Protein AF-A0A932JR20-F1 (afdb_monomer_lite)

pLDDT: mean 81.6, std 16.74, range [34.53, 97.19]

Sequence (176 aa):
MKSLLLLLALSSAARADEAVNASSITYRVESEVGAQLIFGRCTGTLNDPKGALAKLGIKAAALAEGVRCVAGDFDGNGTLDFALTCPYWDKGTSACRDIAVVFFSADGAQRTETFKHPRRPELFLYRPGSERRPRGEPASRFDALVDWGEGAMNMFYIHDPKKGRLRFNKYRSEGS

Foldseek 3Di:
DDDDDDPPPPDFPQWQVQAAAPEQWDWDWPDDDDPWFTKTWIAGDDDDPPCPCVVLVNDNVLNNVTFIWEWWQQQRQSHIKIKTWRSCLVVVDFVGFKIKIWDAHPNGDIDIDMDGHPTNAPKGKGTADPDQDQQRRDHASTIWIWGCDDPQKIWIFHADNVVRGTDIDIDGGPPD

Structure (mmCIF, N/CA/C/O backbone):
data_AF-A0A932JR20-F1
#
_entry.id   AF-A0A932JR20-F1
#
loop_
_atom_site.group_PDB
_atom_site.id
_atom_site.type_symbol
_atom_site.label_atom_id
_atom_site.label_alt_id
_atom_site.label_comp_id
_atom_site.label_asym_id
_atom_site.label_entity_id
_atom_site.label_seq_id
_atom_site.pdbx_PDB_ins_code
_atom_site.Cartn_x
_atom_site.Cartn_y
_atom_site.Cartn_z
_atom_site.occupancy
_atom_site.B_iso_or_equiv
_atom_site.auth_seq_id
_atom_site.auth_comp_id
_atom_site.auth_asym_id
_atom_site.auth_atom_id
_atom_site.pdbx_PDB_model_num
ATOM 1 N N . MET A 1 1 ? -8.020 -53.120 -10.082 1.00 38.88 1 MET A N 1
ATOM 2 C CA . MET A 1 1 ? -6.685 -52.482 -10.034 1.00 38.88 1 MET A CA 1
ATOM 3 C C . MET A 1 1 ? -6.857 -51.080 -9.472 1.00 38.88 1 MET A C 1
ATOM 5 O O . MET A 1 1 ? -7.833 -50.429 -9.813 1.00 38.88 1 MET A O 1
ATOM 9 N N . LYS A 1 2 ? -6.000 -50.708 -8.516 1.00 37.28 2 LYS A N 1
ATOM 10 C CA . LYS A 1 2 ? -6.019 -49.454 -7.744 1.00 37.28 2 LYS A CA 1
ATOM 11 C C . LYS A 1 2 ? -5.513 -48.265 -8.577 1.00 37.28 2 LYS A C 1
ATOM 13 O O . LYS A 1 2 ? -4.696 -48.473 -9.467 1.00 37.28 2 LYS A O 1
ATOM 18 N N . SER A 1 3 ? -5.887 -47.064 -8.122 1.00 36.28 3 SER A N 1
ATOM 19 C CA . SER A 1 3 ? -5.302 -45.743 -8.429 1.00 36.28 3 SER A CA 1
ATOM 20 C C . SER A 1 3 ? -5.723 -45.115 -9.768 1.00 36.28 3 SER A C 1
ATOM 22 O O . SER A 1 3 ? -5.878 -45.810 -10.755 1.00 36.28 3 SER A O 1
ATOM 24 N N . LEU A 1 4 ? -5.933 -43.802 -9.880 1.00 36.22 4 LEU A N 1
ATOM 25 C CA . LEU A 1 4 ? -5.402 -42.709 -9.069 1.00 36.22 4 LEU A CA 1
ATOM 26 C C . LEU A 1 4 ? -6.385 -41.526 -9.067 1.00 36.22 4 LEU A C 1
ATOM 28 O O . LEU A 1 4 ? -6.837 -41.070 -10.113 1.00 36.22 4 LEU A O 1
ATOM 32 N N . LEU A 1 5 ? -6.686 -41.037 -7.867 1.00 44.78 5 LEU A N 1
ATOM 33 C CA . LEU A 1 5 ? -7.341 -39.764 -7.610 1.00 44.78 5 LEU A CA 1
ATOM 34 C C . LEU A 1 5 ? -6.397 -38.646 -8.086 1.00 44.78 5 LEU A C 1
ATOM 36 O O . LEU A 1 5 ? -5.291 -38.536 -7.560 1.00 44.78 5 LEU A O 1
ATOM 40 N N . LEU A 1 6 ? -6.808 -37.821 -9.049 1.00 34.94 6 LEU A N 1
ATOM 41 C CA . LEU A 1 6 ? -6.113 -36.567 -9.349 1.00 34.94 6 LEU A CA 1
ATOM 42 C C . LEU A 1 6 ? -7.045 -35.404 -9.003 1.00 34.94 6 LEU A C 1
ATOM 44 O O . LEU A 1 6 ? -7.715 -34.837 -9.862 1.00 34.94 6 LEU A O 1
ATOM 48 N N . LEU A 1 7 ? -7.097 -35.064 -7.710 1.00 37.66 7 LEU A N 1
ATOM 49 C CA . LEU A 1 7 ? -7.487 -33.719 -7.295 1.00 37.66 7 LEU A CA 1
ATOM 50 C C . LEU A 1 7 ? -6.386 -32.767 -7.778 1.00 37.66 7 LEU A C 1
ATOM 52 O O . LEU A 1 7 ? -5.368 -32.586 -7.112 1.00 37.66 7 LEU A O 1
ATOM 56 N N . LEU A 1 8 ? -6.586 -32.149 -8.938 1.00 34.53 8 LEU A N 1
ATOM 57 C CA . LEU A 1 8 ? -5.892 -30.911 -9.273 1.00 34.53 8 LEU A CA 1
ATOM 58 C C . LEU A 1 8 ? -6.538 -29.793 -8.454 1.00 34.53 8 LEU A C 1
ATOM 60 O O . LEU A 1 8 ? -7.475 -29.130 -8.890 1.00 34.53 8 LEU A O 1
ATOM 64 N N . ALA A 1 9 ? -6.038 -29.603 -7.235 1.00 39.25 9 ALA A N 1
ATOM 65 C CA . ALA A 1 9 ? -6.241 -28.369 -6.497 1.00 39.25 9 ALA A CA 1
ATOM 66 C C . ALA A 1 9 ? -5.442 -27.251 -7.190 1.00 39.25 9 ALA A C 1
ATOM 68 O O . ALA A 1 9 ? -4.323 -26.932 -6.799 1.00 39.25 9 ALA A O 1
ATOM 69 N N . LEU A 1 10 ? -6.012 -26.656 -8.237 1.00 36.91 10 LEU A N 1
ATOM 70 C CA . LEU A 1 10 ? -5.617 -25.328 -8.706 1.00 36.91 10 LEU A CA 1
ATOM 71 C C . LEU A 1 10 ? -6.358 -24.308 -7.842 1.00 36.91 10 LEU A C 1
ATOM 73 O O . LEU A 1 10 ? -7.375 -23.748 -8.231 1.00 36.91 10 LEU A O 1
ATOM 77 N N . SER A 1 11 ? -5.878 -24.142 -6.615 1.00 46.69 11 SER A N 1
ATOM 78 C CA . SER A 1 11 ? -6.350 -23.118 -5.689 1.00 46.69 11 SER A CA 1
ATOM 79 C C . SER A 1 11 ? -5.208 -22.147 -5.410 1.00 46.69 11 SER A C 1
ATOM 81 O O . SER A 1 11 ? -4.064 -22.572 -5.253 1.00 46.69 11 SER A O 1
ATOM 83 N N . SER A 1 12 ? -5.557 -20.862 -5.296 1.00 42.06 12 SER A N 1
ATOM 84 C CA . SER A 1 12 ? -4.718 -19.734 -4.864 1.00 42.06 12 SER A CA 1
ATOM 85 C C . SER A 1 12 ? -3.948 -18.995 -5.967 1.00 42.06 12 SER A C 1
ATOM 87 O O . SER A 1 12 ? -2.720 -18.930 -5.986 1.00 42.06 12 SER A O 1
ATOM 89 N N . ALA A 1 13 ? -4.706 -18.324 -6.830 1.00 41.53 13 ALA A N 1
ATOM 90 C CA . ALA A 1 13 ? -4.389 -16.947 -7.198 1.00 41.53 13 ALA A CA 1
ATOM 91 C C . ALA A 1 13 ? -5.695 -16.155 -7.078 1.00 41.53 13 ALA A C 1
ATOM 93 O O . ALA A 1 13 ? -6.380 -15.942 -8.075 1.00 41.53 13 ALA A O 1
ATOM 94 N N . ALA A 1 14 ? -6.087 -15.825 -5.842 1.00 42.69 14 ALA A N 1
ATOM 95 C CA . ALA A 1 14 ? -7.160 -14.862 -5.623 1.00 42.69 14 ALA A CA 1
ATOM 96 C C . ALA A 1 14 ? -6.761 -13.586 -6.373 1.00 42.69 14 ALA A C 1
ATOM 98 O O . ALA A 1 14 ? -5.668 -13.052 -6.169 1.00 42.69 14 ALA A O 1
ATOM 99 N N . ARG A 1 15 ? -7.574 -13.174 -7.344 1.00 54.72 15 ARG A N 1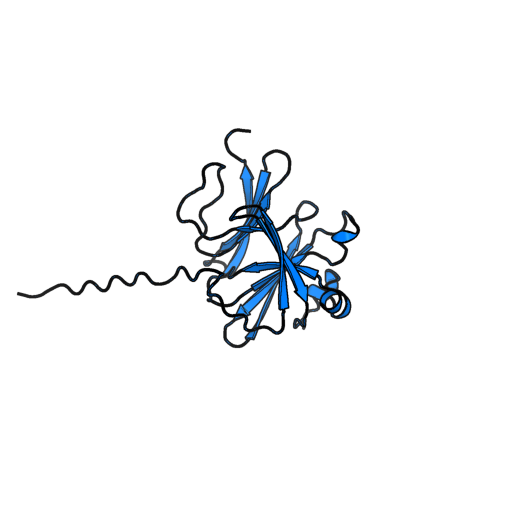
ATOM 100 C CA . ARG A 1 15 ? -7.343 -11.913 -8.054 1.00 54.72 15 ARG A CA 1
ATOM 101 C C . ARG A 1 15 ? -7.681 -10.779 -7.087 1.00 54.72 15 ARG A C 1
ATOM 103 O O . ARG A 1 15 ? -8.672 -10.891 -6.381 1.00 54.72 15 ARG A O 1
ATOM 110 N N . ALA A 1 16 ? -6.958 -9.655 -7.103 1.00 51.31 16 ALA A N 1
ATOM 111 C CA . ALA A 1 16 ? -7.362 -8.467 -6.326 1.00 51.31 16 ALA A CA 1
ATOM 112 C C . ALA A 1 16 ? -8.802 -7.996 -6.611 1.00 51.31 16 ALA A C 1
ATOM 114 O O . ALA A 1 16 ? -9.383 -7.286 -5.802 1.00 51.31 16 ALA A O 1
ATOM 115 N N . ASP A 1 17 ? -9.378 -8.391 -7.752 1.00 58.12 17 ASP A N 1
ATOM 116 C CA . ASP A 1 17 ? -10.771 -8.086 -8.109 1.00 58.12 17 ASP A CA 1
ATOM 117 C C . ASP A 1 17 ? -11.781 -8.957 -7.331 1.00 58.12 17 ASP A C 1
ATOM 119 O O . ASP A 1 17 ? -12.971 -8.661 -7.311 1.00 58.12 17 ASP A O 1
ATOM 123 N N . GLU A 1 18 ? -11.306 -10.026 -6.688 1.00 69.56 18 GLU A N 1
ATOM 124 C CA . GLU A 1 18 ? -12.068 -10.950 -5.838 1.00 69.56 18 GLU A CA 1
ATOM 125 C C . GLU A 1 18 ? -11.772 -10.743 -4.344 1.00 69.56 18 GLU A C 1
ATOM 127 O O . GLU A 1 18 ? -12.444 -11.337 -3.499 1.00 69.56 18 GLU A O 1
ATOM 132 N N . ALA A 1 19 ? -10.773 -9.921 -4.005 1.00 81.06 19 ALA A N 1
ATOM 133 C CA . ALA A 1 19 ? -10.410 -9.654 -2.622 1.00 81.06 19 ALA A CA 1
ATOM 134 C C . ALA A 1 19 ? -11.527 -8.883 -1.905 1.00 81.06 19 ALA A C 1
ATOM 136 O O . ALA A 1 19 ? -12.086 -7.910 -2.419 1.00 81.06 19 ALA A O 1
ATOM 137 N N . VAL A 1 20 ? -11.848 -9.310 -0.686 1.00 88.75 20 VAL A N 1
ATOM 138 C CA . VAL A 1 20 ? -12.914 -8.701 0.111 1.00 88.75 20 VAL A CA 1
ATOM 139 C C . VAL A 1 20 ? -12.376 -7.469 0.827 1.00 88.75 20 VAL A C 1
ATOM 141 O O . VAL A 1 20 ? -11.321 -7.499 1.454 1.00 88.75 20 VAL A O 1
ATOM 144 N N . ASN A 1 21 ? -13.121 -6.368 0.795 1.00 90.50 21 ASN A N 1
ATOM 145 C CA . ASN A 1 21 ? -12.819 -5.230 1.652 1.00 90.50 21 ASN A CA 1
ATOM 146 C C . ASN A 1 21 ? -13.390 -5.460 3.060 1.00 90.50 21 ASN A C 1
ATOM 148 O O . ASN A 1 21 ? -14.568 -5.206 3.296 1.00 90.50 21 ASN A O 1
ATOM 152 N N . ALA A 1 22 ? -12.559 -5.927 3.993 1.00 90.00 22 ALA A N 1
ATOM 153 C CA . ALA A 1 22 ? -12.941 -6.106 5.400 1.00 90.00 22 ALA A CA 1
ATOM 154 C C . ALA A 1 22 ? -12.807 -4.817 6.241 1.00 90.00 22 ALA A C 1
ATOM 156 O O . ALA A 1 22 ? -12.997 -4.837 7.457 1.00 90.00 22 ALA A O 1
ATOM 157 N N . SER A 1 23 ? -12.444 -3.693 5.616 1.00 91.94 23 SER A N 1
ATOM 158 C CA . SER A 1 23 ? -12.160 -2.429 6.295 1.00 91.94 23 SER A CA 1
ATOM 159 C C . SER A 1 23 ? -13.288 -1.404 6.122 1.00 91.94 23 SER A C 1
ATOM 161 O O . SER A 1 23 ? -14.205 -1.573 5.323 1.00 91.94 23 SER A O 1
ATOM 163 N N . SER A 1 24 ? -13.185 -0.278 6.837 1.00 91.81 24 SER A N 1
ATOM 164 C CA . SER A 1 24 ? -14.035 0.900 6.591 1.00 91.81 24 SER A CA 1
ATOM 165 C C . SER A 1 24 ? -13.548 1.781 5.431 1.00 91.81 24 SER A C 1
ATOM 167 O O . SER A 1 24 ? -14.144 2.825 5.154 1.00 91.81 24 SER A O 1
ATOM 169 N N . ILE A 1 25 ? -12.437 1.414 4.783 1.00 94.88 25 ILE A N 1
ATOM 170 C CA . ILE A 1 25 ? -11.827 2.229 3.739 1.00 94.88 25 ILE A CA 1
ATOM 171 C C . ILE A 1 25 ? -12.633 2.108 2.460 1.00 94.88 25 ILE A C 1
ATOM 173 O O . ILE A 1 25 ? -12.859 1.024 1.938 1.00 94.88 25 ILE A O 1
ATOM 177 N N . THR A 1 26 ? -13.029 3.250 1.920 1.00 94.88 26 THR A N 1
ATOM 178 C CA . THR A 1 26 ? -13.545 3.361 0.563 1.00 94.88 26 THR A CA 1
ATOM 179 C C . THR A 1 26 ? -12.393 3.718 -0.360 1.00 94.88 26 THR A C 1
ATOM 181 O O . THR A 1 26 ? -11.692 4.703 -0.128 1.00 94.88 26 THR A O 1
ATOM 184 N N . TYR A 1 27 ? -12.217 2.934 -1.419 1.00 91.56 27 TYR A N 1
ATOM 185 C CA . TYR A 1 27 ? -11.232 3.180 -2.463 1.00 91.56 27 TYR A CA 1
ATOM 186 C C . TYR A 1 27 ? -11.921 3.585 -3.763 1.00 91.56 27 TYR A C 1
ATOM 188 O O . TYR A 1 27 ? -12.835 2.907 -4.230 1.00 91.56 27 TYR A O 1
ATOM 196 N N . ARG A 1 28 ? -11.471 4.692 -4.355 1.00 91.00 28 ARG A N 1
ATOM 197 C CA . ARG A 1 28 ? -11.940 5.179 -5.653 1.00 91.00 28 ARG A CA 1
ATOM 198 C C . ARG A 1 28 ? -10.768 5.265 -6.612 1.00 91.00 28 ARG A C 1
ATOM 200 O O . ARG A 1 28 ? -9.865 6.067 -6.381 1.00 91.00 28 ARG A O 1
ATOM 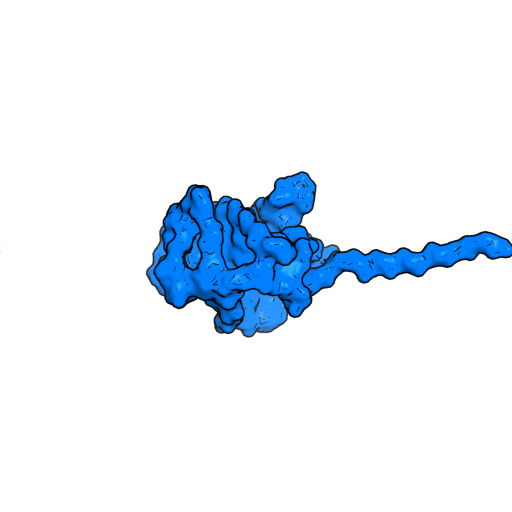207 N N . VAL A 1 29 ? -10.806 4.475 -7.679 1.00 86.50 29 VAL A N 1
ATOM 208 C CA . VAL A 1 29 ? -9.823 4.536 -8.768 1.00 86.50 29 VAL A CA 1
ATOM 209 C C . VAL A 1 29 ? -9.853 5.932 -9.399 1.00 86.50 29 VAL A C 1
ATOM 211 O O . VAL A 1 29 ? -10.924 6.452 -9.707 1.00 86.50 29 VAL A O 1
ATOM 214 N N . GLU A 1 30 ? -8.684 6.548 -9.562 1.00 82.94 30 GLU A N 1
ATOM 215 C CA . GLU A 1 30 ? -8.536 7.848 -10.242 1.00 82.94 30 GLU A CA 1
ATOM 216 C C . GLU A 1 30 ? -7.832 7.726 -11.589 1.00 82.94 30 GLU A C 1
ATOM 218 O O . GLU A 1 30 ? -7.997 8.581 -12.454 1.00 82.94 30 GLU A O 1
ATOM 223 N N . SER A 1 31 ? -7.030 6.681 -11.771 1.00 72.12 31 SER A N 1
ATOM 224 C CA . SER A 1 31 ? -6.335 6.433 -13.021 1.00 72.12 31 SER A CA 1
ATOM 225 C C . SER A 1 31 ? -6.253 4.942 -13.272 1.00 72.12 31 SER A C 1
ATOM 227 O O . SER A 1 31 ? -5.866 4.176 -12.387 1.00 72.12 31 SER A O 1
ATOM 229 N N . GLU A 1 32 ? -6.620 4.583 -14.494 1.00 67.56 32 GLU A N 1
ATOM 230 C CA . GLU A 1 32 ? -6.382 3.295 -15.116 1.00 67.56 32 GLU A CA 1
ATOM 231 C C . GLU A 1 32 ? -5.801 3.590 -16.504 1.00 67.56 32 GLU A C 1
ATOM 233 O O . GLU A 1 32 ? -6.510 4.026 -17.412 1.00 67.56 32 GLU A O 1
ATOM 238 N N . VAL A 1 33 ? -4.483 3.454 -16.661 1.00 57.72 33 VAL A N 1
ATOM 239 C CA . VAL A 1 33 ? -3.825 3.629 -17.967 1.00 57.72 33 VAL A CA 1
ATOM 240 C C . VAL A 1 33 ? -3.413 2.258 -18.484 1.00 57.72 33 VAL A C 1
ATOM 242 O O . VAL A 1 33 ? -2.432 1.663 -18.028 1.00 57.72 33 VAL A O 1
ATOM 245 N N . GLY A 1 34 ? -4.204 1.741 -19.427 1.00 60.31 34 GLY A N 1
ATOM 246 C CA . GLY A 1 34 ? -4.134 0.340 -19.844 1.00 60.31 34 GLY A CA 1
ATOM 247 C C . GLY A 1 34 ? -4.422 -0.619 -18.680 1.00 60.31 34 GLY A C 1
ATOM 248 O O . GLY A 1 34 ? -4.883 -0.216 -17.622 1.00 60.31 34 GLY A O 1
ATOM 249 N N . ALA A 1 35 ? -4.096 -1.902 -18.837 1.00 54.16 35 ALA A N 1
ATOM 250 C CA . ALA A 1 35 ? -4.423 -2.935 -17.845 1.00 54.16 35 ALA A CA 1
ATOM 251 C C . ALA A 1 35 ? -3.506 -2.974 -16.594 1.00 54.16 35 ALA A C 1
ATOM 253 O O . ALA A 1 35 ? -3.461 -3.998 -15.913 1.00 54.16 35 ALA A O 1
ATOM 254 N N . GLN A 1 36 ? -2.680 -1.948 -16.331 1.00 58.12 36 GLN A N 1
ATOM 255 C CA . GLN A 1 36 ? -1.573 -2.066 -15.358 1.00 58.12 36 GLN A CA 1
ATOM 256 C C . GLN A 1 36 ? -1.345 -0.871 -14.430 1.00 58.12 36 GLN A C 1
ATOM 258 O O . GLN A 1 36 ? -0.754 -1.061 -13.373 1.00 58.12 36 GLN A O 1
ATOM 263 N N . LEU A 1 37 ? -1.760 0.347 -14.777 1.00 64.56 37 LEU A N 1
ATOM 264 C CA . LEU A 1 37 ? -1.489 1.517 -13.937 1.00 64.56 37 LEU A CA 1
ATOM 265 C C . LEU A 1 37 ? -2.728 1.874 -13.128 1.00 64.56 37 LEU A C 1
ATOM 267 O O . LEU A 1 37 ? -3.534 2.665 -13.596 1.00 64.56 37 LEU A O 1
ATOM 271 N N . ILE A 1 38 ? -2.868 1.289 -11.935 1.00 80.06 38 ILE A N 1
ATOM 272 C CA . ILE A 1 38 ? -4.035 1.505 -11.067 1.00 80.06 38 ILE A CA 1
ATOM 273 C C . ILE A 1 38 ? -3.601 2.188 -9.766 1.00 80.06 38 ILE A C 1
ATOM 275 O O . ILE A 1 38 ? -2.799 1.643 -9.003 1.00 80.06 38 ILE A O 1
ATOM 279 N N . PHE A 1 39 ? -4.145 3.382 -9.517 1.00 87.69 39 PHE A N 1
ATOM 280 C CA . PHE A 1 39 ? -4.098 4.087 -8.230 1.00 87.69 39 PHE A CA 1
ATOM 281 C C . PHE A 1 39 ? -5.386 4.892 -8.025 1.00 87.69 39 PHE A C 1
ATOM 283 O O . PHE A 1 39 ? -6.193 5.068 -8.941 1.00 87.69 39 PHE A O 1
ATOM 290 N N . GLY A 1 40 ? -5.600 5.391 -6.812 1.00 90.62 40 GLY A N 1
ATOM 291 C CA . GLY A 1 40 ? -6.773 6.206 -6.520 1.00 90.62 40 GLY A CA 1
ATOM 292 C C . GLY A 1 40 ? -6.727 6.920 -5.178 1.00 90.62 40 GLY A C 1
ATOM 293 O O . GLY A 1 40 ? -5.647 7.205 -4.656 1.00 90.62 40 GLY A O 1
ATOM 294 N N . ARG A 1 41 ? -7.907 7.195 -4.615 1.00 92.81 41 ARG A N 1
ATOM 295 C CA . ARG A 1 41 ? -8.081 7.814 -3.291 1.00 92.81 41 ARG A CA 1
ATOM 296 C C . ARG A 1 41 ? -8.698 6.842 -2.314 1.00 92.81 41 ARG A C 1
ATOM 298 O O . ARG A 1 41 ? -9.693 6.195 -2.631 1.00 92.81 41 ARG A O 1
ATOM 305 N N . CYS A 1 42 ? -8.145 6.832 -1.113 1.00 94.69 42 CYS A N 1
ATOM 306 C CA . CYS A 1 42 ? -8.671 6.115 0.029 1.00 94.69 42 CYS A CA 1
ATOM 307 C C . CYS A 1 42 ? -9.261 7.110 1.025 1.00 94.69 42 CYS A C 1
ATOM 309 O O . CYS A 1 42 ? -8.556 8.012 1.484 1.00 94.69 42 CYS A O 1
ATOM 311 N N . THR A 1 43 ? -10.532 6.923 1.369 1.00 95.88 43 THR A N 1
ATOM 312 C CA . THR A 1 43 ? -11.221 7.633 2.454 1.00 95.88 43 THR A CA 1
ATOM 313 C C . THR A 1 43 ? -11.716 6.648 3.504 1.00 95.88 43 THR A C 1
ATOM 315 O O . THR A 1 43 ? -11.976 5.496 3.181 1.00 95.88 43 THR A O 1
ATOM 318 N N . GLY A 1 44 ? -11.877 7.077 4.755 1.00 94.50 44 GLY A N 1
ATOM 319 C CA . GLY A 1 44 ? -12.418 6.233 5.829 1.00 94.50 44 GLY A CA 1
ATOM 320 C C . GLY A 1 44 ? -11.585 6.290 7.104 1.00 94.50 44 GLY A C 1
ATOM 321 O O . GLY A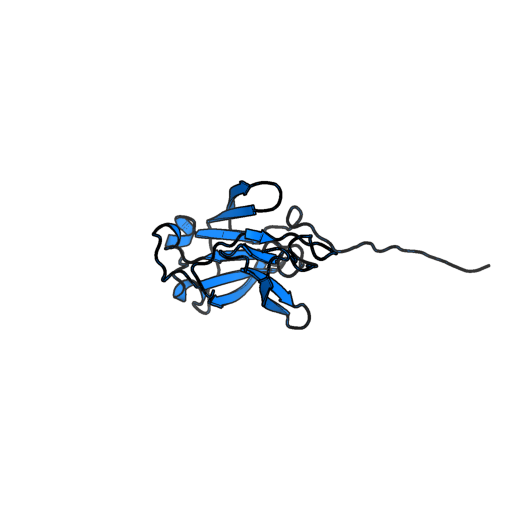 1 44 ? -10.925 7.293 7.375 1.00 94.50 44 GLY A O 1
ATOM 322 N N . THR A 1 45 ? -11.621 5.216 7.893 1.00 93.88 45 THR A N 1
ATOM 323 C CA . THR A 1 45 ? -10.926 5.145 9.185 1.00 93.88 45 THR A CA 1
ATOM 324 C C . THR A 1 45 ? -9.929 3.994 9.214 1.00 93.88 45 THR A C 1
ATOM 326 O O . THR A 1 45 ? -10.230 2.880 8.786 1.00 93.88 45 THR A O 1
ATOM 329 N N . LEU A 1 46 ? -8.744 4.270 9.761 1.00 94.31 46 LEU A N 1
ATOM 330 C CA . LEU A 1 46 ? -7.691 3.291 10.020 1.00 94.31 46 LEU A CA 1
ATOM 331 C C . LEU A 1 46 ? -7.353 3.288 11.506 1.00 94.31 46 LEU A C 1
ATOM 333 O O .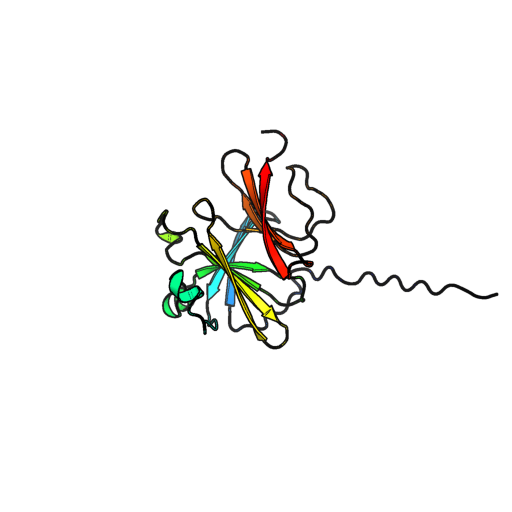 LEU A 1 46 ? -7.301 4.346 12.138 1.00 94.31 46 LEU A O 1
ATOM 337 N N . ASN A 1 47 ? -7.062 2.109 12.043 1.00 93.56 47 ASN A N 1
ATOM 338 C CA . ASN A 1 47 ? -6.561 1.979 13.404 1.00 93.56 47 ASN A CA 1
ATOM 339 C C . ASN A 1 47 ? -5.066 2.331 13.426 1.00 93.56 47 ASN A C 1
ATOM 341 O O . ASN A 1 47 ? -4.290 1.802 12.636 1.00 93.56 47 ASN A O 1
ATOM 345 N N . ASP A 1 48 ? -4.622 3.203 14.334 1.00 93.19 48 ASP A N 1
ATOM 346 C CA . ASP A 1 48 ? -3.196 3.555 14.456 1.00 93.19 48 ASP A CA 1
ATOM 347 C C . ASP A 1 48 ? -2.708 3.568 15.914 1.00 93.19 48 ASP A C 1
ATOM 349 O O . ASP A 1 48 ? -2.211 4.583 16.407 1.00 93.19 48 ASP A O 1
ATOM 353 N N . PRO A 1 49 ? -2.819 2.442 16.643 1.00 89.69 49 PRO A N 1
ATOM 354 C CA . PRO A 1 49 ? -2.490 2.397 18.069 1.00 89.69 49 PRO A CA 1
ATOM 355 C C . PRO A 1 49 ? -1.020 2.737 18.368 1.00 89.69 49 PRO A C 1
ATOM 357 O O . PRO A 1 49 ? -0.689 3.125 19.484 1.00 89.69 49 PRO A O 1
ATOM 360 N N . LYS A 1 50 ? -0.122 2.597 17.380 1.00 88.88 50 LYS A N 1
ATOM 361 C CA . LYS A 1 50 ? 1.316 2.897 17.508 1.00 88.88 50 LYS A CA 1
ATOM 362 C C . LYS A 1 50 ? 1.720 4.245 16.887 1.00 88.88 50 LYS A C 1
ATOM 364 O O . LYS A 1 50 ? 2.910 4.578 16.882 1.00 8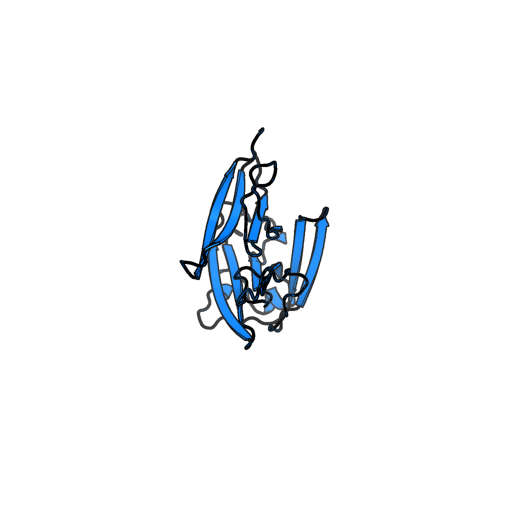8.88 50 LYS A O 1
ATOM 369 N N . GLY A 1 51 ? 0.764 5.014 16.358 1.00 91.31 51 GLY A N 1
ATOM 370 C CA . GLY A 1 51 ? 1.005 6.327 15.756 1.00 91.31 51 GLY A CA 1
ATOM 371 C C . GLY A 1 51 ? 1.884 6.294 14.498 1.00 91.31 51 GLY A C 1
ATOM 372 O O . GLY A 1 51 ? 2.560 7.281 14.203 1.00 91.31 51 GLY A O 1
ATOM 373 N N . ALA A 1 52 ? 1.981 5.154 13.809 1.00 92.25 52 ALA A N 1
ATOM 374 C CA . ALA A 1 52 ? 2.830 4.997 12.634 1.00 92.25 52 ALA A CA 1
ATOM 375 C C . ALA A 1 52 ? 2.287 5.798 11.444 1.00 92.25 52 ALA A C 1
ATOM 377 O O . ALA A 1 52 ? 3.059 6.494 10.789 1.00 92.25 52 ALA A O 1
ATOM 378 N N . LEU A 1 53 ? 0.972 5.762 11.208 1.00 93.62 53 LEU A N 1
ATOM 379 C CA . LEU A 1 53 ? 0.313 6.539 10.153 1.00 93.62 53 LEU A CA 1
ATOM 380 C C . LEU A 1 53 ? 0.370 8.037 10.469 1.00 93.62 53 LEU A C 1
ATOM 382 O O . LEU A 1 53 ? 0.735 8.849 9.614 1.00 93.62 53 LEU A O 1
ATOM 386 N N . ALA A 1 54 ? 0.114 8.402 11.728 1.00 91.69 54 ALA A N 1
ATOM 387 C CA . ALA A 1 54 ? 0.144 9.787 12.182 1.00 91.69 54 ALA A CA 1
ATOM 388 C C . ALA A 1 54 ? 1.522 10.448 11.999 1.00 91.69 54 ALA A C 1
ATOM 390 O O . ALA A 1 54 ? 1.584 11.628 11.639 1.00 91.69 54 ALA A O 1
ATOM 391 N N . LYS A 1 55 ? 2.620 9.699 12.193 1.00 90.56 55 LYS A N 1
ATOM 392 C CA . LYS A 1 55 ? 3.999 10.161 11.930 1.00 90.56 55 LYS A CA 1
ATOM 393 C C . LYS A 1 55 ? 4.248 10.487 10.457 1.00 90.56 55 LYS A C 1
ATOM 395 O O . LYS A 1 55 ? 5.068 11.351 10.174 1.00 90.56 55 LYS A O 1
ATOM 400 N N . LEU A 1 56 ? 3.521 9.844 9.542 1.00 89.50 56 LEU A N 1
ATOM 401 C CA . LEU A 1 56 ? 3.571 10.127 8.102 1.00 89.50 56 LEU A CA 1
ATOM 402 C C . LEU A 1 56 ? 2.565 11.207 7.670 1.00 89.50 56 LEU A C 1
ATOM 404 O O . LEU A 1 56 ? 2.398 11.474 6.481 1.00 89.50 56 LEU A O 1
ATOM 408 N N . GLY A 1 57 ? 1.851 11.813 8.624 1.00 89.81 57 GLY A N 1
ATOM 409 C CA . GLY A 1 57 ? 0.796 12.789 8.360 1.00 89.81 57 GLY A CA 1
ATOM 410 C C . GLY A 1 57 ? -0.540 12.176 7.928 1.00 89.81 57 GLY A C 1
ATOM 411 O O . GLY A 1 57 ? -1.497 12.921 7.737 1.00 89.81 57 GLY A O 1
ATOM 412 N N . ILE A 1 58 ? -0.646 10.848 7.829 1.00 91.88 58 ILE A N 1
ATOM 413 C CA . ILE A 1 58 ? -1.884 10.136 7.488 1.00 91.88 58 ILE A CA 1
ATOM 414 C C . ILE A 1 58 ? -2.762 10.087 8.747 1.00 91.88 58 ILE A C 1
ATOM 416 O O . ILE A 1 58 ? -2.692 9.165 9.555 1.00 91.88 58 ILE A O 1
ATOM 420 N N . LYS A 1 59 ? -3.537 11.152 8.953 1.00 92.81 59 LYS A N 1
ATOM 421 C CA . LYS A 1 59 ? -4.449 11.341 10.093 1.00 92.81 59 LYS A CA 1
ATOM 422 C C . LYS A 1 59 ? -5.904 11.296 9.624 1.00 92.81 59 LYS A C 1
ATOM 424 O O . LYS A 1 59 ? -6.167 11.396 8.429 1.00 92.81 59 LYS A O 1
ATOM 429 N N . ALA A 1 60 ? -6.846 11.240 10.566 1.00 91.88 60 ALA A N 1
ATOM 430 C CA . ALA A 1 60 ? -8.283 11.208 10.275 1.00 91.88 60 ALA A CA 1
ATOM 431 C C . ALA A 1 60 ? -8.739 12.316 9.305 1.00 91.88 60 ALA A C 1
ATOM 433 O O . ALA A 1 60 ? -9.456 12.025 8.358 1.00 91.88 60 ALA A O 1
ATOM 434 N N . ALA A 1 61 ? -8.267 13.558 9.475 1.00 92.00 61 ALA A N 1
ATOM 435 C CA . ALA A 1 61 ? -8.602 14.659 8.564 1.00 92.00 61 ALA A CA 1
ATOM 436 C C . ALA A 1 61 ? -8.118 14.408 7.124 1.00 92.00 61 ALA A C 1
ATOM 438 O O . ALA A 1 61 ? -8.873 14.586 6.176 1.00 92.00 61 ALA A O 1
ATOM 439 N N . ALA A 1 62 ? -6.888 13.913 6.961 1.00 91.19 62 ALA A N 1
ATOM 440 C CA . ALA A 1 62 ? -6.348 13.578 5.647 1.00 91.19 62 ALA A CA 1
ATOM 441 C C . ALA A 1 62 ? -7.113 12.418 4.990 1.00 91.19 62 ALA A C 1
ATOM 443 O O . ALA A 1 62 ? -7.379 12.453 3.795 1.00 91.19 62 ALA A O 1
ATOM 444 N N . LEU A 1 63 ? -7.500 11.401 5.768 1.00 93.56 63 LEU A N 1
ATOM 445 C CA . LEU A 1 63 ? -8.344 10.308 5.278 1.00 93.56 63 LEU A CA 1
ATOM 446 C C . LEU A 1 63 ? -9.762 10.783 4.937 1.00 93.56 63 LEU A C 1
ATOM 448 O O . LEU A 1 63 ? -10.346 10.276 3.989 1.00 93.56 63 LEU A O 1
ATOM 452 N N . ALA A 1 64 ? -10.313 11.766 5.649 1.00 93.00 64 ALA A N 1
ATOM 453 C CA . ALA A 1 64 ? -11.606 12.357 5.307 1.00 93.00 64 ALA A CA 1
ATOM 454 C C . ALA A 1 64 ? -11.555 13.119 3.968 1.00 93.00 64 ALA A C 1
ATOM 456 O O . ALA A 1 64 ? -12.479 13.013 3.167 1.00 93.00 64 ALA A O 1
ATOM 457 N N . GLU A 1 65 ? -10.454 13.826 3.694 1.00 91.44 65 GLU A N 1
ATOM 458 C CA . GLU A 1 65 ? -10.189 14.505 2.410 1.00 91.44 65 GLU A CA 1
ATOM 459 C C . GLU A 1 65 ? -9.772 13.535 1.284 1.00 91.44 65 GLU A C 1
ATOM 461 O O . GLU A 1 65 ? -9.753 13.886 0.102 1.00 91.44 65 GLU A O 1
ATOM 466 N N . GLY A 1 66 ? -9.449 12.296 1.647 1.00 92.19 66 GLY A N 1
ATOM 467 C CA . GLY A 1 66 ? -8.926 11.269 0.764 1.00 92.19 66 GLY A CA 1
ATOM 468 C C . GLY A 1 66 ? -7.410 11.335 0.653 1.00 92.19 66 GLY A C 1
ATOM 469 O O . GLY A 1 66 ? -6.832 12.381 0.377 1.00 92.19 66 GLY A O 1
ATOM 470 N N . VAL A 1 67 ? -6.759 10.189 0.806 1.00 92.56 67 VAL A N 1
ATOM 471 C CA . VAL A 1 67 ? -5.309 10.037 0.647 1.00 92.56 67 VAL A CA 1
ATOM 472 C C . VAL A 1 67 ? -5.033 9.237 -0.616 1.00 92.56 67 VAL A C 1
ATOM 474 O O . VAL A 1 67 ? -5.713 8.245 -0.875 1.00 92.56 67 VAL A O 1
ATOM 477 N N . ARG A 1 68 ? -4.029 9.639 -1.404 1.00 92.06 68 ARG A N 1
ATOM 478 C CA . ARG A 1 68 ? -3.587 8.841 -2.553 1.00 92.06 68 ARG A CA 1
ATOM 479 C C . ARG A 1 68 ? -3.158 7.452 -2.088 1.00 92.06 68 ARG A C 1
ATOM 481 O O . ARG A 1 68 ? -2.355 7.320 -1.158 1.00 92.06 68 ARG A O 1
ATOM 488 N N . CYS A 1 69 ? -3.672 6.433 -2.762 1.00 93.56 69 CYS A N 1
ATOM 489 C CA . CYS A 1 69 ? -3.429 5.056 -2.393 1.00 93.56 69 CYS A CA 1
ATOM 490 C C . CYS A 1 69 ? -3.474 4.082 -3.571 1.00 93.56 69 CYS A C 1
ATOM 492 O O . CYS A 1 69 ? -3.963 4.395 -4.660 1.00 93.56 69 CYS A O 1
ATOM 494 N N . VAL A 1 70 ? -2.983 2.877 -3.305 1.00 94.62 70 VAL A N 1
ATOM 495 C CA . VAL A 1 70 ? -3.133 1.686 -4.139 1.00 94.62 70 VAL A CA 1
ATOM 496 C C . VAL A 1 70 ? -3.774 0.604 -3.277 1.00 94.62 70 VAL A C 1
ATOM 498 O O . VAL A 1 70 ? -3.303 0.358 -2.166 1.00 94.62 70 VAL A O 1
ATOM 501 N N . ALA A 1 71 ? -4.836 -0.019 -3.782 1.00 94.19 71 ALA A N 1
ATOM 502 C CA . ALA A 1 71 ? -5.486 -1.159 -3.143 1.00 94.19 71 ALA A CA 1
ATOM 503 C C . ALA A 1 71 ? -5.066 -2.462 -3.839 1.00 94.19 71 ALA A C 1
ATOM 505 O O . ALA A 1 71 ? -4.950 -2.483 -5.066 1.00 94.19 71 ALA A O 1
ATOM 506 N N . GLY A 1 72 ? -4.842 -3.524 -3.072 1.00 93.31 72 GLY A N 1
ATOM 507 C CA . GLY A 1 72 ? -4.493 -4.853 -3.583 1.00 93.31 72 GLY A CA 1
ATOM 508 C C . GLY A 1 72 ? -4.383 -5.874 -2.454 1.00 93.31 72 GLY A C 1
ATOM 509 O O . GLY A 1 72 ? -4.289 -5.484 -1.298 1.00 93.31 72 GLY A O 1
ATOM 510 N N . ASP A 1 73 ? -4.398 -7.164 -2.776 1.00 94.62 73 ASP A N 1
ATOM 511 C CA . ASP A 1 73 ? -4.117 -8.240 -1.819 1.00 94.62 73 ASP A CA 1
ATOM 512 C C . ASP A 1 73 ? -2.607 -8.515 -1.829 1.00 94.62 73 ASP A C 1
ATOM 514 O O . ASP A 1 73 ? -2.085 -9.322 -2.612 1.00 94.62 73 ASP A O 1
ATOM 518 N N . PHE A 1 74 ? -1.869 -7.748 -1.025 1.00 95.50 74 PHE A N 1
ATOM 519 C CA . PHE A 1 74 ? -0.411 -7.732 -1.080 1.00 95.50 74 PHE A CA 1
ATOM 520 C C . PHE A 1 74 ? 0.208 -8.917 -0.345 1.00 95.50 74 PHE A C 1
ATOM 522 O O . PHE A 1 74 ? 1.343 -9.279 -0.657 1.00 95.50 74 PHE A O 1
ATOM 529 N N . ASP A 1 75 ? -0.487 -9.515 0.626 1.00 94.81 75 ASP A N 1
ATOM 530 C CA . ASP A 1 75 ? -0.017 -10.713 1.331 1.00 94.81 75 ASP A CA 1
ATOM 531 C C . ASP A 1 75 ? -0.749 -12.016 0.967 1.00 94.81 75 ASP A C 1
ATOM 533 O O . ASP A 1 75 ? -0.337 -13.092 1.413 1.00 94.81 75 ASP A O 1
ATOM 537 N N . GLY A 1 76 ? -1.720 -11.952 0.054 1.00 92.56 76 GLY A N 1
ATOM 538 C CA . GLY A 1 76 ? -2.358 -13.112 -0.562 1.00 92.56 76 GLY A CA 1
ATOM 539 C C . GLY A 1 76 ? -3.412 -13.774 0.319 1.00 92.56 76 GLY A C 1
ATOM 540 O O . GLY A 1 76 ? -3.639 -14.983 0.188 1.00 92.56 76 GLY A O 1
ATOM 541 N N . ASN A 1 77 ? -3.994 -13.029 1.258 1.00 93.06 77 ASN A N 1
ATOM 542 C CA . ASN A 1 77 ? -4.938 -13.555 2.237 1.00 93.06 77 ASN A CA 1
ATOM 543 C C . ASN A 1 77 ? -6.410 -13.465 1.781 1.00 93.06 77 ASN A C 1
ATOM 545 O O . ASN A 1 77 ? -7.294 -13.947 2.492 1.00 93.06 77 ASN A O 1
ATOM 549 N N . GLY A 1 78 ? -6.675 -12.889 0.603 1.00 92.44 78 GLY A N 1
ATOM 550 C CA . GLY A 1 78 ? -8.015 -12.695 0.046 1.00 92.44 78 GLY A CA 1
ATOM 551 C C . GLY A 1 78 ? -8.748 -11.448 0.552 1.00 92.44 78 GLY A C 1
ATOM 552 O O . GLY A 1 78 ? -9.930 -11.279 0.250 1.00 92.44 78 GLY A O 1
ATOM 553 N N . THR A 1 79 ? -8.078 -10.575 1.301 1.00 95.00 79 THR A N 1
ATOM 554 C 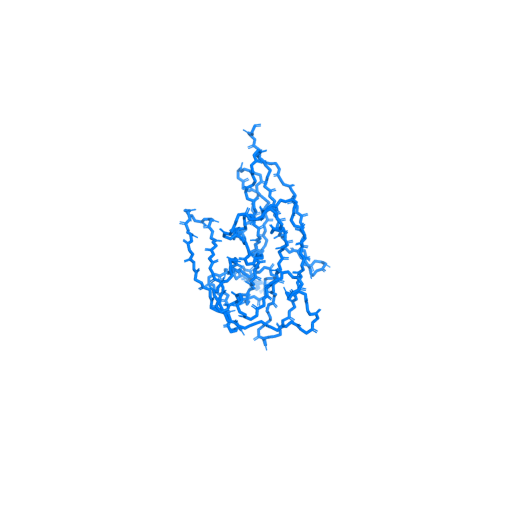CA . THR A 1 79 ? -8.607 -9.302 1.810 1.00 95.00 79 THR A CA 1
ATOM 555 C C . THR A 1 79 ? -7.850 -8.147 1.167 1.00 95.00 79 THR A C 1
ATOM 557 O O . THR A 1 79 ? -6.655 -8.246 0.905 1.00 95.00 79 THR A O 1
ATOM 560 N N . LEU A 1 80 ? -8.539 -7.040 0.887 1.00 94.88 80 LEU A N 1
ATOM 561 C CA . LEU A 1 80 ? -7.882 -5.850 0.355 1.00 94.88 80 LEU A CA 1
ATOM 562 C C . LEU A 1 80 ? -7.013 -5.166 1.413 1.00 94.88 80 LEU A C 1
ATOM 564 O O . LEU A 1 80 ? -7.496 -4.754 2.470 1.00 94.88 80 LEU A O 1
ATOM 568 N N . ASP A 1 81 ? -5.756 -4.951 1.046 1.00 96.88 81 ASP A N 1
ATOM 569 C CA . ASP A 1 81 ? -4.797 -4.102 1.732 1.00 96.88 81 ASP A CA 1
ATOM 570 C C . ASP A 1 81 ? -4.700 -2.736 1.037 1.00 96.88 81 ASP A C 1
ATOM 572 O O . ASP A 1 81 ? -5.067 -2.565 -0.131 1.00 96.88 81 ASP A O 1
ATOM 576 N N . PHE A 1 82 ? -4.150 -1.744 1.741 1.00 96.56 82 PHE A N 1
ATOM 577 C CA . PHE A 1 82 ? -4.033 -0.380 1.222 1.00 96.56 82 PHE A CA 1
ATOM 578 C C . PHE A 1 82 ? -2.636 0.192 1.433 1.00 96.56 82 PHE A C 1
ATOM 580 O O . PHE A 1 82 ? -2.178 0.386 2.561 1.00 96.56 82 PHE A O 1
ATOM 587 N N . ALA A 1 83 ? -1.970 0.528 0.331 1.00 96.50 83 ALA A N 1
ATOM 588 C CA . ALA A 1 83 ? -0.731 1.287 0.328 1.00 96.50 83 ALA A CA 1
ATOM 589 C C . ALA A 1 83 ? -1.034 2.777 0.181 1.00 96.50 83 ALA A C 1
ATOM 591 O O . ALA A 1 83 ? -1.568 3.215 -0.832 1.00 96.50 83 ALA A O 1
ATOM 592 N N . LEU A 1 84 ? -0.685 3.558 1.193 1.00 95.06 84 LEU A N 1
ATOM 593 C CA . LEU A 1 84 ? -0.979 4.975 1.341 1.00 95.06 84 LEU A CA 1
ATOM 594 C C . LEU A 1 84 ? 0.317 5.772 1.211 1.00 95.06 84 LEU A C 1
ATOM 596 O O . LEU A 1 84 ? 1.318 5.472 1.868 1.00 95.06 84 LEU A O 1
ATOM 600 N N . THR A 1 85 ? 0.285 6.826 0.403 1.00 91.31 85 THR A N 1
ATOM 601 C CA . THR A 1 85 ? 1.346 7.844 0.387 1.00 91.31 85 THR A CA 1
ATOM 602 C C . THR A 1 85 ? 0.974 9.005 1.305 1.00 91.31 85 THR A C 1
ATOM 604 O O . THR A 1 85 ? -0.194 9.184 1.639 1.00 91.31 85 THR A O 1
ATOM 607 N N . CYS A 1 86 ? 1.943 9.820 1.720 1.00 82.44 86 CYS A N 1
ATOM 608 C CA . CYS A 1 86 ? 1.641 10.974 2.567 1.00 82.44 86 CYS A CA 1
ATOM 609 C C . CYS A 1 86 ? 0.631 11.948 1.891 1.00 82.44 86 CYS A C 1
ATOM 611 O O . CYS A 1 86 ? 0.642 12.113 0.668 1.00 82.44 86 CYS A O 1
ATOM 613 N N . PRO A 1 87 ? -0.215 12.659 2.658 1.00 80.12 87 PRO A N 1
ATOM 614 C CA . PRO A 1 87 ? -1.285 13.499 2.100 1.00 80.12 87 PRO A CA 1
ATOM 615 C C . PRO A 1 87 ? -0.802 14.773 1.392 1.00 80.12 87 PRO A C 1
ATOM 617 O O . PRO A 1 87 ? -1.560 15.413 0.672 1.00 80.12 87 PRO A O 1
ATOM 620 N N . TYR A 1 88 ? 0.469 15.150 1.551 1.00 71.44 88 TYR A N 1
ATOM 621 C CA . TYR A 1 88 ? 1.068 16.283 0.833 1.00 71.44 88 TYR A CA 1
ATOM 622 C C . TYR A 1 88 ? 1.546 15.924 -0.576 1.00 71.44 88 TYR A C 1
ATOM 624 O O . TYR A 1 88 ? 2.219 16.740 -1.215 1.00 71.44 88 TYR A O 1
ATOM 632 N N . TRP A 1 89 ? 1.208 14.723 -1.053 1.00 76.31 89 TRP A N 1
ATOM 633 C CA . TRP A 1 89 ? 1.509 14.270 -2.401 1.00 76.31 89 TRP A CA 1
ATOM 634 C C . TRP A 1 89 ? 1.089 15.297 -3.456 1.00 76.31 89 TRP A C 1
ATOM 636 O O . TRP A 1 89 ? 1.933 15.739 -4.230 1.00 76.31 89 TRP A O 1
ATOM 646 N N . ASP A 1 90 ? -0.169 15.739 -3.448 1.00 73.25 90 ASP A N 1
ATOM 647 C CA . ASP A 1 90 ? -0.716 16.647 -4.473 1.00 73.25 90 ASP A CA 1
ATOM 648 C C . ASP A 1 90 ? -0.096 18.049 -4.424 1.00 73.25 90 ASP A C 1
ATOM 650 O O . ASP A 1 90 ? -0.150 18.802 -5.391 1.00 73.25 90 ASP A O 1
ATOM 654 N N . LYS A 1 91 ? 0.559 18.392 -3.309 1.00 74.25 91 LYS A N 1
ATOM 655 C CA . LYS A 1 91 ? 1.240 19.679 -3.119 1.00 74.25 91 LYS A CA 1
ATOM 656 C C . LYS A 1 91 ? 2.662 19.688 -3.693 1.00 74.25 91 LYS A C 1
ATOM 658 O O . LYS A 1 91 ? 3.389 20.655 -3.493 1.00 74.25 91 LYS A O 1
ATOM 663 N N . GLY A 1 92 ? 3.088 18.604 -4.349 1.00 67.00 92 GLY A N 1
ATOM 664 C CA . GLY A 1 92 ? 4.389 18.508 -5.021 1.00 67.00 92 GLY A CA 1
ATOM 665 C C . GLY A 1 92 ? 5.597 18.509 -4.080 1.00 67.00 92 GLY A C 1
ATOM 666 O O . GLY A 1 92 ? 6.725 18.714 -4.523 1.00 67.00 92 GLY A O 1
ATOM 667 N N . THR A 1 93 ? 5.396 18.286 -2.778 1.00 65.50 93 THR A N 1
ATOM 668 C CA . THR A 1 93 ? 6.490 18.373 -1.804 1.00 65.50 93 THR A CA 1
ATOM 669 C C . THR A 1 93 ? 7.404 17.146 -1.897 1.00 65.50 93 THR A C 1
ATOM 671 O O . THR A 1 93 ? 6.966 16.004 -1.747 1.00 65.50 93 THR A O 1
ATOM 674 N N . SER A 1 94 ? 8.707 17.363 -2.098 1.00 62.66 94 SER A N 1
ATOM 675 C CA . SER A 1 94 ? 9.728 16.298 -2.132 1.00 62.66 94 SER A CA 1
ATOM 676 C C . SER A 1 94 ? 9.919 15.585 -0.785 1.00 62.66 94 SER A C 1
ATOM 678 O O . SER A 1 94 ? 10.551 14.529 -0.724 1.00 62.66 94 SER A O 1
ATOM 680 N N . ALA A 1 95 ? 9.347 16.139 0.289 1.00 67.69 95 ALA A N 1
ATOM 681 C CA . ALA A 1 95 ? 9.288 15.530 1.613 1.00 67.69 95 ALA A CA 1
ATOM 682 C C . ALA A 1 95 ? 8.382 14.287 1.657 1.00 67.69 95 ALA A C 1
ATOM 684 O O . ALA A 1 95 ? 8.566 13.435 2.525 1.00 67.69 95 ALA A O 1
ATOM 685 N N . CYS A 1 96 ? 7.442 14.146 0.715 1.00 77.00 96 CYS A N 1
ATOM 686 C CA . CYS A 1 96 ? 6.568 12.985 0.641 1.00 77.00 96 CYS A CA 1
ATOM 687 C C . CYS A 1 96 ? 7.329 11.773 0.106 1.00 77.00 96 CYS A C 1
ATOM 689 O O . CYS A 1 96 ? 7.388 11.550 -1.099 1.00 77.00 96 CYS A O 1
ATOM 691 N N . ARG A 1 97 ? 7.973 11.022 0.998 1.00 86.75 97 ARG A N 1
ATOM 692 C CA . ARG A 1 97 ? 8.759 9.831 0.643 1.00 86.75 97 ARG A CA 1
ATOM 693 C C . ARG A 1 97 ? 8.331 8.590 1.396 1.00 86.75 97 ARG A C 1
ATOM 695 O O . ARG A 1 97 ? 8.825 7.512 1.099 1.00 86.75 97 ARG A O 1
ATOM 702 N N . ASP A 1 98 ? 7.441 8.732 2.360 1.00 88.75 98 ASP A N 1
ATOM 703 C CA . ASP A 1 98 ? 7.030 7.617 3.188 1.00 88.75 98 ASP A CA 1
ATOM 704 C C . ASP A 1 98 ? 5.784 6.949 2.608 1.00 88.75 98 ASP A C 1
ATOM 706 O O . ASP A 1 98 ? 4.858 7.608 2.125 1.00 88.75 98 ASP A O 1
ATOM 710 N N . ILE A 1 99 ? 5.795 5.624 2.659 1.00 92.75 99 ILE A N 1
ATOM 711 C CA . ILE A 1 99 ? 4.702 4.747 2.256 1.00 92.75 99 ILE A CA 1
ATOM 712 C C . ILE A 1 99 ? 4.263 4.010 3.511 1.00 92.75 99 ILE A C 1
ATOM 714 O O . ILE A 1 99 ? 5.108 3.458 4.218 1.00 92.75 99 ILE A O 1
ATOM 718 N N . ALA A 1 100 ? 2.965 3.968 3.775 1.00 95.38 100 ALA A N 1
ATOM 719 C CA . ALA A 1 100 ? 2.387 3.029 4.725 1.00 95.38 100 ALA A CA 1
ATOM 720 C C . ALA A 1 100 ? 1.604 1.972 3.961 1.00 95.38 100 ALA A C 1
ATOM 722 O O . ALA A 1 100 ? 0.749 2.322 3.161 1.00 95.38 100 ALA A O 1
ATOM 723 N N . VAL A 1 101 ? 1.858 0.697 4.225 1.00 96.94 101 VAL A N 1
ATOM 724 C CA . VAL A 1 101 ? 1.000 -0.391 3.759 1.00 96.94 101 VAL A CA 1
ATOM 725 C C . VAL A 1 101 ? 0.249 -0.932 4.954 1.00 96.94 101 VAL A C 1
ATOM 727 O O . VAL A 1 101 ? 0.852 -1.357 5.943 1.00 96.94 101 VAL A O 1
ATOM 730 N N . VAL A 1 102 ? -1.069 -0.851 4.871 1.00 97.19 102 VAL A N 1
ATOM 731 C CA . VAL A 1 102 ? -1.986 -1.329 5.890 1.00 97.19 102 VAL A CA 1
ATOM 732 C C . VAL A 1 102 ? -2.600 -2.617 5.387 1.00 97.19 102 VAL A C 1
ATOM 734 O O . VAL A 1 102 ? -3.344 -2.596 4.411 1.00 97.19 102 VAL A O 1
ATOM 737 N N . PHE A 1 103 ? -2.262 -3.710 6.058 1.00 96.56 103 PHE A N 1
ATOM 738 C CA . PHE A 1 103 ? -2.787 -5.024 5.746 1.00 96.56 103 PHE A CA 1
ATOM 739 C C . PHE A 1 103 ? -3.987 -5.342 6.617 1.00 96.56 103 PHE A C 1
ATOM 741 O O . PHE A 1 103 ? -3.973 -5.027 7.817 1.00 96.56 103 PHE A O 1
ATOM 748 N N . PHE A 1 104 ? -4.967 -6.004 6.018 1.00 96.25 104 PHE A N 1
ATOM 749 C CA . PHE A 1 104 ? -6.188 -6.440 6.678 1.00 96.25 104 PHE A CA 1
ATOM 750 C C . PHE A 1 104 ? -6.316 -7.955 6.613 1.00 96.25 104 PHE A C 1
ATOM 752 O O . PHE A 1 104 ? -6.053 -8.564 5.584 1.00 96.25 104 PHE A O 1
ATOM 759 N N . SER A 1 105 ? -6.745 -8.569 7.709 1.00 94.19 105 SER A N 1
ATOM 760 C CA . SER A 1 105 ? -7.204 -9.958 7.720 1.00 94.19 105 SER A CA 1
ATOM 761 C C . SER A 1 105 ? -8.724 -10.034 7.580 1.00 94.19 105 SER A C 1
ATOM 763 O O . SER A 1 105 ? -9.440 -9.053 7.787 1.00 94.19 105 SER A O 1
ATOM 765 N N . ALA A 1 106 ? -9.230 -11.231 7.281 1.00 90.31 106 ALA A N 1
ATOM 766 C CA . ALA A 1 106 ? -10.660 -11.480 7.097 1.00 90.31 106 ALA A CA 1
ATOM 767 C C . ALA A 1 106 ? -11.524 -11.153 8.334 1.00 90.31 106 ALA A C 1
ATOM 769 O O . ALA A 1 106 ? -12.708 -10.860 8.197 1.00 90.31 106 ALA A O 1
ATOM 770 N N . ASP A 1 107 ? -10.947 -11.186 9.539 1.00 90.25 107 ASP A N 1
ATOM 771 C CA . ASP A 1 107 ? -11.600 -10.791 10.796 1.00 90.25 107 ASP A CA 1
ATOM 772 C C . ASP A 1 107 ? -11.495 -9.279 11.095 1.00 90.25 107 ASP A C 1
ATOM 774 O O . ASP A 1 107 ? -11.935 -8.818 12.148 1.00 90.25 107 ASP A O 1
ATOM 778 N N . GLY A 1 108 ? -10.918 -8.500 10.174 1.00 87.69 108 GLY A N 1
ATOM 779 C CA . GLY A 1 108 ? -10.743 -7.054 10.285 1.00 87.69 108 GLY A CA 1
ATOM 780 C C . GLY A 1 108 ? -9.525 -6.619 11.103 1.00 87.69 108 GLY A C 1
ATOM 781 O O . GLY A 1 108 ? -9.347 -5.416 11.322 1.00 87.69 108 GLY A O 1
ATOM 782 N N . ALA A 1 109 ? -8.673 -7.546 11.564 1.00 93.00 109 ALA A N 1
ATOM 783 C CA . ALA A 1 109 ? -7.437 -7.156 12.235 1.00 93.00 109 ALA A CA 1
ATOM 784 C C . ALA A 1 109 ? -6.499 -6.419 11.265 1.00 93.00 109 ALA A C 1
ATOM 786 O O . ALA A 1 109 ? -6.431 -6.712 10.072 1.00 93.00 109 ALA A O 1
ATOM 787 N N . GLN A 1 110 ? -5.770 -5.436 11.799 1.00 94.88 110 GLN A N 1
ATOM 788 C CA . GLN A 1 110 ? -4.931 -4.538 11.011 1.00 94.88 110 GLN A CA 1
ATOM 789 C C . GLN A 1 110 ? -3.465 -4.645 11.434 1.00 94.88 110 GLN A C 1
ATOM 791 O O . GLN A 1 110 ? -3.141 -4.561 12.624 1.00 94.88 110 GLN A O 1
ATOM 796 N N . ARG A 1 111 ? -2.556 -4.717 10.459 1.00 94.56 111 ARG A N 1
ATOM 797 C CA . ARG A 1 111 ? -1.118 -4.484 10.673 1.00 94.56 111 ARG A CA 1
ATOM 798 C C . ARG A 1 111 ? -0.602 -3.434 9.699 1.00 94.56 111 ARG A C 1
ATOM 800 O O . ARG A 1 111 ? -1.028 -3.379 8.555 1.00 94.56 111 ARG A O 1
ATOM 807 N N . THR A 1 112 ? 0.346 -2.619 10.146 1.00 95.62 112 THR A N 1
ATOM 808 C CA . THR A 1 112 ? 0.913 -1.540 9.330 1.00 95.62 112 THR A CA 1
ATOM 809 C C . THR A 1 112 ? 2.412 -1.739 9.172 1.00 95.62 112 THR A C 1
ATOM 811 O O . THR A 1 112 ? 3.128 -1.888 10.164 1.00 95.62 112 THR A O 1
ATOM 814 N N . GLU A 1 113 ? 2.891 -1.686 7.934 1.00 95.19 113 GLU A N 1
ATOM 815 C CA . GLU A 1 113 ? 4.308 -1.553 7.605 1.00 95.19 113 GLU A CA 1
ATOM 816 C C . GLU A 1 113 ? 4.569 -0.173 7.010 1.00 95.19 113 GLU A C 1
ATOM 818 O O . GLU A 1 113 ? 3.759 0.342 6.242 1.00 95.19 113 GLU A O 1
ATOM 823 N N . THR A 1 114 ? 5.700 0.439 7.355 1.00 93.75 114 THR A N 1
ATOM 824 C CA . THR A 1 114 ? 6.109 1.722 6.780 1.00 93.75 114 THR A CA 1
ATOM 825 C C . THR A 1 114 ? 7.459 1.603 6.093 1.00 93.75 114 THR A C 1
ATOM 827 O O . THR A 1 114 ? 8.363 0.907 6.558 1.00 93.75 114 THR A O 1
ATOM 830 N N . PHE A 1 115 ? 7.601 2.303 4.973 1.00 91.25 115 PHE A N 1
ATOM 831 C CA . PHE A 1 115 ? 8.795 2.283 4.139 1.00 91.25 115 PHE A CA 1
ATOM 832 C C . PHE A 1 115 ? 9.182 3.700 3.768 1.00 91.25 115 PHE A C 1
ATOM 834 O O . PHE A 1 115 ? 8.324 4.525 3.466 1.00 91.25 115 PHE A O 1
ATOM 841 N N . LYS A 1 116 ? 10.488 3.949 3.699 1.00 89.62 116 LYS A N 1
ATOM 842 C CA . LYS A 1 116 ? 11.017 5.171 3.105 1.00 89.62 116 LYS A CA 1
ATOM 843 C C . LYS A 1 116 ? 11.381 4.910 1.651 1.00 89.62 116 LYS A C 1
ATOM 845 O O . LYS A 1 116 ? 12.302 4.147 1.359 1.00 89.62 116 LYS A O 1
ATOM 850 N N . HIS A 1 117 ? 10.666 5.546 0.739 1.00 89.31 117 HIS A N 1
ATOM 851 C CA . HIS A 1 117 ? 10.926 5.490 -0.689 1.00 89.31 117 HIS A CA 1
ATOM 852 C C . HIS A 1 117 ? 12.144 6.374 -1.049 1.00 89.31 117 HIS A C 1
ATOM 854 O O . HIS A 1 117 ? 12.354 7.459 -0.477 1.00 89.31 117 HIS A O 1
ATOM 860 N N . PRO A 1 118 ? 13.017 5.941 -1.978 1.00 87.62 118 PRO A N 1
ATOM 861 C CA . PRO A 1 118 ? 14.221 6.693 -2.351 1.00 87.62 118 PRO A CA 1
ATOM 862 C C . PRO A 1 118 ? 13.931 8.040 -3.033 1.00 87.62 118 PRO A C 1
ATOM 864 O O . PRO A 1 118 ? 14.788 8.918 -3.026 1.00 87.62 118 PRO A O 1
ATOM 867 N N . ARG A 1 119 ? 12.723 8.223 -3.562 1.00 85.81 119 ARG A N 1
ATOM 868 C CA . ARG A 1 119 ? 12.215 9.477 -4.134 1.00 85.81 119 ARG A CA 1
ATOM 869 C C . ARG A 1 119 ? 10.745 9.662 -3.779 1.00 85.81 119 ARG A C 1
ATOM 871 O O . ARG A 1 119 ? 10.196 8.832 -3.062 1.00 85.81 119 ARG A O 1
ATOM 878 N N . ARG A 1 120 ? 10.117 10.713 -4.294 1.00 85.62 120 ARG A N 1
ATOM 879 C CA . ARG A 1 120 ? 8.666 10.892 -4.242 1.00 85.62 120 ARG A CA 1
ATOM 880 C C . ARG A 1 120 ? 7.980 9.662 -4.910 1.00 85.62 120 ARG A C 1
ATOM 882 O O . ARG A 1 120 ? 8.245 9.451 -6.093 1.00 85.62 120 ARG A O 1
ATOM 889 N N . PRO A 1 121 ? 7.238 8.807 -4.163 1.00 86.94 121 PRO A N 1
ATOM 890 C CA . PRO A 1 121 ? 6.726 7.517 -4.647 1.00 86.94 121 PRO A CA 1
ATOM 891 C C . PRO A 1 121 ? 5.503 7.621 -5.568 1.00 86.94 121 PRO A C 1
ATOM 893 O O . PRO A 1 121 ? 4.402 7.922 -5.112 1.00 86.94 121 PRO A O 1
ATOM 896 N N . GLU A 1 122 ? 5.661 7.278 -6.841 1.00 86.75 122 GLU A N 1
ATOM 897 C CA . GLU A 1 122 ? 4.547 7.126 -7.785 1.00 86.75 122 GLU A CA 1
ATOM 898 C C . GLU A 1 122 ? 4.086 5.670 -7.797 1.00 86.75 122 GLU A C 1
ATOM 900 O O . GLU A 1 122 ? 4.478 4.879 -8.645 1.00 86.75 122 GLU A O 1
ATOM 905 N N . LEU A 1 123 ? 3.298 5.288 -6.792 1.00 89.94 123 LEU A N 1
ATOM 906 C CA . LEU A 1 123 ? 2.872 3.897 -6.640 1.00 89.94 123 LEU A CA 1
ATOM 907 C C . LEU A 1 123 ? 1.712 3.539 -7.568 1.00 89.94 123 LEU A C 1
ATOM 909 O O . LEU A 1 123 ? 0.744 4.295 -7.693 1.00 89.94 123 LEU A O 1
ATOM 913 N N . PHE A 1 124 ? 1.795 2.330 -8.113 1.00 90.19 124 PHE A N 1
ATOM 914 C CA . PHE A 1 124 ? 0.772 1.661 -8.903 1.00 90.19 124 PHE A CA 1
ATOM 915 C C . PHE A 1 124 ? 0.626 0.208 -8.450 1.00 90.19 124 PHE A C 1
ATOM 917 O O . PHE A 1 124 ? 1.566 -0.393 -7.916 1.00 90.19 124 PHE A O 1
ATOM 924 N N . LEU A 1 125 ? -0.547 -0.368 -8.703 1.00 91.06 125 LEU A N 1
ATOM 925 C CA . LEU A 1 125 ? -0.786 -1.795 -8.519 1.00 91.06 125 LEU A CA 1
ATOM 926 C C . LEU A 1 125 ? -0.018 -2.613 -9.562 1.00 91.06 125 LEU A C 1
ATOM 928 O O . LEU A 1 125 ? -0.157 -2.394 -10.761 1.00 91.06 125 LEU A O 1
ATOM 932 N N . TYR A 1 126 ? 0.744 -3.603 -9.113 1.00 88.44 126 TYR A N 1
ATOM 933 C CA . TYR A 1 126 ? 1.363 -4.607 -9.968 1.00 88.44 126 TYR A CA 1
ATOM 934 C C . TYR A 1 126 ? 0.717 -5.964 -9.712 1.00 88.44 126 TYR A C 1
ATOM 936 O O . TYR A 1 126 ? 0.884 -6.551 -8.644 1.00 88.44 126 TYR A O 1
ATOM 944 N N . ARG A 1 127 ? -0.029 -6.461 -10.700 1.00 87.44 127 ARG A N 1
ATOM 945 C CA . ARG A 1 127 ? -0.774 -7.720 -10.584 1.00 87.44 127 ARG A CA 1
ATOM 946 C C . ARG A 1 127 ? 0.151 -8.945 -10.630 1.00 87.44 127 ARG A C 1
ATOM 948 O O . ARG A 1 127 ? 1.169 -8.898 -11.335 1.00 87.44 127 ARG A O 1
ATOM 955 N N . PRO A 1 128 ? -0.240 -10.058 -9.977 1.00 84.38 128 PRO A N 1
ATOM 956 C CA . PRO A 1 128 ? 0.459 -11.329 -10.057 1.00 84.38 128 PRO A CA 1
ATOM 957 C C . PRO A 1 128 ? 0.796 -11.740 -11.491 1.00 84.38 128 PRO A C 1
ATOM 959 O O . PRO A 1 128 ? 0.064 -11.468 -12.448 1.00 84.38 128 PRO A O 1
ATOM 962 N N . GLY A 1 129 ? 1.913 -12.439 -11.631 1.00 80.31 129 GLY A N 1
ATOM 963 C CA . GLY A 1 129 ? 2.389 -12.979 -12.894 1.00 80.31 129 GLY A CA 1
ATOM 964 C C . GLY A 1 129 ? 3.428 -14.056 -12.632 1.00 80.31 129 GLY A C 1
ATOM 965 O O . GLY A 1 129 ? 4.334 -13.860 -11.822 1.00 80.31 129 GLY A O 1
ATOM 966 N N . SER A 1 130 ? 3.280 -15.198 -13.304 1.00 65.69 130 SER A N 1
ATOM 967 C CA . SER A 1 130 ? 4.163 -16.361 -13.157 1.00 65.69 130 SER A CA 1
ATOM 968 C C . SER A 1 130 ? 5.511 -16.197 -13.861 1.00 65.69 130 SER A C 1
ATOM 970 O O . SER A 1 130 ? 6.449 -16.926 -13.551 1.00 65.69 130 SER A O 1
ATOM 972 N N . GLU A 1 131 ? 5.627 -15.239 -14.780 1.00 69.44 131 GLU A N 1
ATOM 973 C CA . GLU A 1 131 ? 6.824 -15.016 -15.586 1.00 69.44 131 GLU A CA 1
ATOM 974 C C . GLU A 1 131 ? 7.369 -13.604 -15.399 1.00 69.44 131 GLU A C 1
ATOM 976 O O . GLU A 1 131 ? 6.629 -12.655 -15.118 1.00 69.44 131 GLU A O 1
ATOM 981 N N . ARG A 1 132 ? 8.688 -13.469 -15.580 1.00 66.62 132 ARG A N 1
ATOM 982 C CA . ARG A 1 132 ? 9.317 -12.158 -15.697 1.00 66.62 132 ARG A CA 1
ATOM 983 C C . ARG A 1 132 ? 8.800 -11.517 -16.984 1.00 66.62 132 ARG A C 1
ATOM 985 O O . ARG A 1 132 ? 8.919 -12.114 -18.051 1.00 66.62 132 ARG A O 1
ATOM 992 N N . ARG A 1 133 ? 8.189 -10.339 -16.887 1.00 72.25 133 ARG A N 1
ATOM 993 C CA . ARG A 1 133 ? 7.598 -9.675 -18.058 1.00 72.25 133 ARG A CA 1
ATOM 994 C C . ARG A 1 133 ? 8.699 -9.063 -18.951 1.00 72.25 133 ARG A C 1
ATOM 996 O O . ARG A 1 133 ? 9.841 -8.922 -18.501 1.00 72.25 133 ARG A O 1
ATOM 1003 N N . PRO A 1 134 ? 8.386 -8.708 -20.217 1.00 64.00 134 PRO A N 1
ATOM 1004 C CA . PRO A 1 134 ? 9.388 -8.338 -21.224 1.00 64.00 134 PRO A CA 1
ATOM 1005 C C . PRO A 1 134 ? 10.302 -7.159 -20.874 1.00 64.00 134 PRO A C 1
ATOM 1007 O O . PRO A 1 134 ? 11.360 -7.030 -21.476 1.00 64.00 134 PRO A O 1
ATOM 1010 N N . ARG A 1 135 ? 9.935 -6.299 -19.914 1.00 64.62 135 ARG A N 1
ATOM 1011 C CA . ARG A 1 135 ? 10.776 -5.174 -19.469 1.00 64.62 135 ARG A CA 1
ATOM 1012 C C . ARG A 1 135 ? 11.501 -5.501 -18.167 1.00 64.62 135 ARG A C 1
ATOM 1014 O O . ARG A 1 135 ? 11.898 -4.608 -17.426 1.00 64.62 135 ARG A O 1
ATOM 1021 N N . GLY A 1 136 ? 11.679 -6.785 -17.872 1.00 69.75 136 GLY A N 1
ATOM 1022 C CA . GLY A 1 136 ? 12.396 -7.258 -16.702 1.00 69.75 136 GLY A CA 1
ATOM 1023 C C . GLY A 1 136 ? 11.591 -7.200 -15.403 1.00 69.75 136 GLY A C 1
ATOM 1024 O O . GLY A 1 136 ? 12.196 -7.402 -14.345 1.00 69.75 136 GLY A O 1
ATOM 1025 N N . GLU A 1 137 ? 10.274 -6.957 -15.456 1.00 78.81 137 GLU A N 1
ATOM 1026 C CA . GLU A 1 137 ? 9.423 -6.916 -14.266 1.00 78.81 137 GLU A CA 1
ATOM 1027 C C . GLU A 1 137 ? 9.373 -8.293 -13.584 1.00 78.81 137 GLU A C 1
ATOM 1029 O O . GLU A 1 137 ? 9.182 -9.301 -14.266 1.00 78.81 137 GLU A O 1
ATOM 1034 N N . PRO A 1 138 ? 9.551 -8.380 -12.256 1.00 83.75 138 PRO A N 1
ATOM 1035 C CA . PRO A 1 138 ? 9.625 -9.656 -11.555 1.00 83.75 138 PRO A CA 1
ATOM 1036 C C . PRO A 1 138 ? 8.305 -10.428 -11.587 1.00 83.75 138 PRO A C 1
ATOM 1038 O O . PRO A 1 138 ? 7.218 -9.848 -11.587 1.00 83.75 138 PRO A O 1
ATOM 1041 N N . ALA A 1 139 ? 8.411 -11.753 -11.511 1.00 85.12 139 ALA A N 1
ATOM 1042 C CA . ALA A 1 139 ? 7.273 -12.585 -11.152 1.00 85.12 139 ALA A CA 1
ATOM 1043 C C . ALA A 1 139 ? 6.795 -12.233 -9.733 1.00 85.12 139 ALA A C 1
ATOM 1045 O O . ALA A 1 139 ? 7.605 -11.976 -8.834 1.00 85.12 139 ALA A O 1
ATOM 1046 N N . SER A 1 140 ? 5.481 -12.256 -9.531 1.00 86.25 140 SER A N 1
ATOM 1047 C CA . SER A 1 140 ? 4.858 -12.082 -8.221 1.00 86.25 140 SER A CA 1
ATOM 1048 C C . SER A 1 140 ? 3.703 -13.058 -8.075 1.00 86.25 140 SER A C 1
ATOM 1050 O O . SER A 1 140 ? 2.915 -13.238 -9.003 1.00 86.25 140 SER A O 1
ATOM 1052 N N . ARG A 1 141 ? 3.610 -13.689 -6.903 1.00 87.06 141 ARG A N 1
ATOM 1053 C CA . ARG A 1 141 ? 2.490 -14.573 -6.558 1.00 87.06 141 ARG A CA 1
ATOM 1054 C C . ARG A 1 141 ? 1.260 -13.786 -6.096 1.00 87.06 141 ARG A C 1
ATOM 1056 O O . ARG A 1 141 ? 0.147 -14.244 -6.315 1.00 87.06 141 ARG A O 1
ATOM 1063 N N . PHE A 1 142 ? 1.481 -12.635 -5.469 1.00 90.94 142 PHE A N 1
ATOM 1064 C CA . PHE A 1 142 ? 0.453 -11.758 -4.907 1.00 90.94 142 PHE A CA 1
ATOM 1065 C C . PHE A 1 142 ? 0.470 -10.413 -5.626 1.00 90.94 142 PHE A C 1
ATOM 1067 O O . PHE A 1 142 ? 1.361 -10.170 -6.457 1.00 90.94 142 PHE A O 1
ATOM 1074 N N . ASP A 1 143 ? -0.489 -9.544 -5.321 1.00 92.44 143 ASP A N 1
ATOM 1075 C CA . ASP A 1 143 ? -0.352 -8.163 -5.751 1.00 92.44 143 ASP A CA 1
ATOM 1076 C C . ASP A 1 143 ? 0.922 -7.561 -5.158 1.00 92.44 143 ASP A C 1
ATOM 1078 O O . ASP A 1 143 ? 1.444 -7.970 -4.117 1.00 92.44 143 ASP A O 1
ATOM 1082 N N . ALA A 1 144 ? 1.454 -6.573 -5.854 1.00 92.88 144 ALA A N 1
ATOM 1083 C CA . ALA A 1 144 ? 2.614 -5.827 -5.420 1.00 92.88 144 ALA A CA 1
ATOM 1084 C C . ALA A 1 144 ? 2.418 -4.345 -5.712 1.00 92.88 144 ALA A C 1
ATOM 1086 O O . ALA A 1 144 ? 1.510 -3.938 -6.439 1.00 92.88 144 ALA A O 1
ATOM 1087 N N . LEU A 1 145 ? 3.314 -3.535 -5.163 1.00 93.69 145 LEU A N 1
ATOM 1088 C CA . LEU A 1 145 ? 3.424 -2.134 -5.544 1.00 93.69 145 LEU A CA 1
ATOM 1089 C C . LEU A 1 145 ? 4.575 -1.985 -6.517 1.00 93.69 145 LEU A C 1
ATOM 1091 O O . LEU A 1 145 ? 5.643 -2.570 -6.313 1.00 93.69 145 LEU A O 1
ATOM 1095 N N . VAL A 1 146 ? 4.375 -1.155 -7.527 1.00 90.81 146 VAL A N 1
ATOM 1096 C CA . VAL A 1 146 ? 5.429 -0.729 -8.435 1.00 90.81 146 VAL A CA 1
ATOM 1097 C C . VAL A 1 146 ? 5.468 0.786 -8.508 1.00 90.81 146 VAL A C 1
ATOM 1099 O O . VAL A 1 146 ? 4.434 1.445 -8.520 1.00 90.81 146 VAL A O 1
ATOM 1102 N N . ASP A 1 147 ? 6.675 1.321 -8.564 1.00 89.88 147 ASP A N 1
ATOM 1103 C CA . ASP A 1 147 ? 6.947 2.681 -8.983 1.00 89.88 147 ASP A CA 1
ATOM 1104 C C . ASP A 1 147 ? 7.830 2.626 -10.236 1.00 89.88 147 ASP A C 1
ATOM 1106 O O . ASP A 1 147 ? 8.988 2.183 -10.189 1.00 89.88 147 ASP A O 1
ATOM 1110 N N . TRP A 1 148 ? 7.250 3.018 -11.370 1.00 84.56 148 TRP A N 1
ATOM 1111 C CA . TRP A 1 148 ? 7.905 3.033 -12.676 1.00 84.56 148 TRP A CA 1
ATOM 1112 C C . TRP A 1 148 ? 8.834 4.238 -12.729 1.00 84.56 148 TRP A C 1
ATOM 1114 O O . TRP A 1 148 ? 8.411 5.356 -13.004 1.00 84.56 148 TRP A O 1
ATOM 1124 N N . GLY A 1 149 ? 10.098 4.048 -12.364 1.00 72.56 149 GLY A N 1
ATOM 1125 C CA . GLY A 1 149 ? 11.008 5.176 -12.253 1.00 72.56 149 GLY A CA 1
ATOM 1126 C C . GLY A 1 149 ? 11.480 5.760 -13.560 1.00 72.56 149 GLY A C 1
ATOM 1127 O O . GLY A 1 149 ? 11.494 5.126 -14.612 1.00 72.56 149 GLY A O 1
ATOM 1128 N N . GLU A 1 150 ? 11.937 6.999 -13.440 1.00 67.06 150 GLU A N 1
ATOM 1129 C CA . GLU A 1 150 ? 12.682 7.693 -14.475 1.00 67.06 150 GLU A CA 1
ATOM 1130 C C . GLU A 1 150 ? 14.035 6.997 -14.704 1.00 67.06 150 GLU A C 1
ATOM 1132 O O . GLU A 1 150 ? 14.676 6.514 -13.764 1.00 67.06 150 GLU A O 1
ATOM 1137 N N . GLY A 1 151 ? 14.483 6.927 -15.961 1.00 64.31 151 GLY A N 1
ATOM 1138 C CA . GLY A 1 151 ? 15.802 6.379 -16.299 1.00 64.31 151 GLY A CA 1
ATOM 1139 C C . GLY A 1 151 ? 15.926 4.854 -16.171 1.00 64.31 151 GLY A C 1
ATOM 1140 O O . GLY A 1 151 ? 16.970 4.359 -15.748 1.00 64.31 151 GLY A O 1
ATOM 1141 N N . ALA A 1 152 ? 14.872 4.111 -16.533 1.00 71.44 152 ALA A N 1
ATOM 1142 C CA . ALA A 1 152 ? 14.856 2.643 -16.615 1.00 71.44 152 ALA A CA 1
ATOM 1143 C C . ALA A 1 152 ? 15.021 1.893 -15.278 1.00 71.44 152 ALA A C 1
ATOM 1145 O O . ALA A 1 152 ? 15.393 0.720 -15.271 1.00 71.44 152 ALA A O 1
ATOM 1146 N N . MET A 1 153 ? 14.748 2.541 -14.141 1.00 81.81 153 MET A N 1
ATOM 1147 C CA . MET A 1 153 ? 14.765 1.908 -12.817 1.00 81.81 153 MET A CA 1
ATOM 1148 C C . MET A 1 153 ? 13.360 1.774 -12.244 1.00 81.81 153 MET A C 1
ATOM 1150 O O . MET A 1 153 ? 12.807 2.726 -11.699 1.00 81.81 153 MET A O 1
ATOM 1154 N N . ASN A 1 154 ? 12.826 0.559 -12.274 1.00 86.31 154 ASN A N 1
ATOM 1155 C CA . ASN A 1 154 ? 11.549 0.231 -11.656 1.00 86.31 154 ASN A CA 1
ATOM 1156 C C . ASN A 1 154 ? 11.772 -0.247 -10.222 1.00 86.31 154 ASN A C 1
ATOM 1158 O O . ASN A 1 154 ? 12.705 -1.002 -9.932 1.00 86.31 154 ASN A O 1
ATOM 1162 N N . MET A 1 155 ? 10.915 0.187 -9.309 1.00 90.25 155 MET A N 1
ATOM 1163 C CA . MET A 1 155 ? 10.989 -0.167 -7.896 1.00 90.25 155 MET A CA 1
ATOM 1164 C C . MET A 1 155 ? 9.757 -0.955 -7.507 1.00 90.25 155 MET A C 1
ATOM 1166 O O . MET A 1 155 ? 8.647 -0.490 -7.716 1.00 90.25 155 MET A O 1
ATOM 1170 N N . PHE A 1 156 ? 9.956 -2.136 -6.936 1.00 91.75 156 PHE A N 1
ATOM 1171 C CA . PHE A 1 156 ? 8.873 -3.037 -6.570 1.00 91.75 156 PHE A CA 1
ATOM 1172 C C . PHE A 1 156 ? 8.876 -3.309 -5.072 1.00 91.75 156 PHE A C 1
ATOM 1174 O O . PHE A 1 156 ? 9.936 -3.511 -4.474 1.00 91.75 156 PHE A O 1
ATOM 1181 N N . TYR A 1 157 ? 7.682 -3.381 -4.495 1.00 94.25 157 TYR A N 1
ATOM 1182 C CA . TYR A 1 157 ? 7.434 -3.858 -3.142 1.00 94.25 157 TYR A CA 1
ATOM 1183 C C . TYR A 1 157 ? 6.619 -5.141 -3.246 1.00 94.25 157 TYR A C 1
ATOM 1185 O O . TYR A 1 157 ? 5.426 -5.097 -3.530 1.00 94.25 157 TYR A O 1
ATOM 1193 N N . ILE A 1 158 ? 7.283 -6.280 -3.056 1.00 93.06 158 ILE A N 1
ATOM 1194 C CA . ILE A 1 158 ? 6.691 -7.614 -3.229 1.00 93.06 158 ILE A CA 1
ATOM 1195 C C . ILE A 1 158 ? 6.735 -8.335 -1.894 1.00 93.06 158 ILE A C 1
ATOM 1197 O O . ILE A 1 158 ? 7.769 -8.324 -1.222 1.00 93.06 158 ILE A O 1
ATOM 1201 N N . HIS A 1 159 ? 5.639 -8.977 -1.511 1.00 94.00 159 HIS A N 1
ATOM 1202 C CA . HIS A 1 159 ? 5.584 -9.712 -0.259 1.00 94.00 159 HIS A CA 1
ATOM 1203 C C . HIS A 1 159 ? 6.501 -10.938 -0.278 1.00 94.00 159 HIS A C 1
ATOM 1205 O O . HIS A 1 159 ? 6.495 -11.749 -1.205 1.00 94.00 159 HIS A O 1
ATOM 1211 N N . ASP A 1 160 ? 7.318 -11.055 0.766 1.00 92.31 160 ASP A N 1
ATOM 1212 C CA . ASP A 1 160 ? 8.163 -12.209 1.037 1.00 92.31 160 ASP A CA 1
ATOM 1213 C C . ASP A 1 160 ? 7.446 -13.098 2.067 1.00 92.31 160 ASP A C 1
ATOM 1215 O O . ASP A 1 160 ? 7.522 -12.812 3.268 1.00 92.31 160 ASP A O 1
ATOM 1219 N N . PRO A 1 161 ? 6.778 -14.189 1.640 1.00 88.44 161 PRO A N 1
ATOM 1220 C CA . PRO A 1 161 ? 5.986 -15.026 2.541 1.00 88.44 161 PRO A CA 1
ATOM 1221 C C . PRO A 1 161 ? 6.840 -15.721 3.605 1.00 88.44 161 PRO A C 1
ATOM 1223 O O . PRO A 1 161 ? 6.331 -16.098 4.654 1.00 88.44 161 PRO A O 1
ATOM 1226 N N . LYS A 1 162 ? 8.155 -15.868 3.383 1.00 90.06 162 LYS A N 1
ATOM 1227 C CA . LYS A 1 162 ? 9.059 -16.442 4.391 1.00 90.06 162 LYS A CA 1
ATOM 1228 C C . LYS A 1 162 ? 9.339 -15.463 5.527 1.00 90.06 162 LYS A C 1
ATOM 1230 O O . LYS A 1 162 ? 9.656 -15.888 6.632 1.00 90.06 162 LYS A O 1
ATOM 1235 N N . LYS A 1 163 ? 9.279 -14.159 5.244 1.00 90.81 163 LYS A N 1
ATOM 1236 C CA . LYS A 1 163 ? 9.546 -13.089 6.214 1.00 90.81 163 LYS A CA 1
ATOM 1237 C C . LYS A 1 163 ? 8.275 -12.401 6.715 1.00 90.81 163 LYS A C 1
ATOM 1239 O O . LYS A 1 163 ? 8.376 -11.598 7.641 1.00 90.81 163 LYS A O 1
ATOM 1244 N N . GLY A 1 164 ? 7.127 -12.672 6.091 1.00 89.56 164 GLY A N 1
ATOM 1245 C CA . GLY A 1 164 ? 5.840 -12.057 6.411 1.00 89.56 164 GLY A CA 1
ATOM 1246 C C . GLY A 1 164 ? 5.852 -10.535 6.256 1.00 89.56 164 GLY A C 1
ATOM 1247 O O . GLY A 1 164 ? 5.310 -9.840 7.109 1.00 89.56 164 GLY A O 1
ATOM 1248 N N . ARG A 1 165 ? 6.551 -10.010 5.238 1.00 94.00 165 ARG A N 1
ATOM 1249 C CA . ARG A 1 165 ? 6.684 -8.561 4.992 1.00 94.00 165 ARG A CA 1
ATOM 1250 C C . ARG A 1 165 ? 6.964 -8.225 3.539 1.00 94.00 165 ARG A C 1
ATOM 1252 O O . ARG A 1 165 ? 7.452 -9.079 2.797 1.00 94.00 165 ARG A O 1
ATOM 1259 N N . LEU A 1 166 ? 6.753 -6.969 3.147 1.00 94.31 166 LEU A N 1
ATOM 1260 C CA . LEU A 1 166 ? 7.165 -6.513 1.817 1.00 94.31 166 LEU A CA 1
ATOM 1261 C C . LEU A 1 166 ? 8.685 -6.385 1.727 1.00 94.31 166 LEU A C 1
ATOM 1263 O O . LEU A 1 166 ? 9.370 -5.928 2.646 1.00 94.31 166 LEU A O 1
ATOM 1267 N N . ARG A 1 167 ? 9.216 -6.754 0.565 1.00 93.19 167 ARG A N 1
ATOM 1268 C CA . ARG A 1 167 ? 10.608 -6.560 0.185 1.00 93.19 167 ARG A CA 1
ATOM 1269 C C . ARG A 1 167 ? 10.689 -5.527 -0.929 1.00 93.19 167 ARG A C 1
ATOM 1271 O O . ARG A 1 167 ? 10.056 -5.681 -1.969 1.00 93.19 167 ARG A O 1
ATOM 1278 N N . PHE A 1 168 ? 11.518 -4.513 -0.707 1.00 91.75 168 PHE A N 1
ATOM 1279 C CA . PHE A 1 168 ? 11.865 -3.519 -1.713 1.00 91.75 168 PHE A CA 1
ATOM 1280 C C . PHE A 1 168 ? 12.963 -4.046 -2.636 1.00 91.75 168 PHE A C 1
ATOM 1282 O O . PHE A 1 168 ? 14.044 -4.407 -2.168 1.00 91.75 168 PHE A O 1
ATOM 1289 N N . ASN A 1 169 ? 12.705 -4.028 -3.939 1.00 88.94 169 ASN A N 1
ATOM 1290 C CA . ASN A 1 169 ? 13.646 -4.440 -4.970 1.00 88.94 169 ASN A CA 1
ATOM 1291 C C . ASN A 1 169 ? 13.711 -3.383 -6.084 1.00 88.94 169 ASN A C 1
ATOM 1293 O O . ASN A 1 169 ? 12.688 -2.842 -6.499 1.00 88.94 169 ASN A O 1
ATOM 1297 N N . LYS A 1 170 ? 14.914 -3.129 -6.608 1.00 86.88 170 LYS A N 1
ATOM 1298 C CA . LYS A 1 170 ? 15.124 -2.315 -7.813 1.00 86.88 170 LYS A CA 1
ATOM 1299 C C . LYS A 1 170 ? 15.372 -3.229 -9.005 1.00 86.88 170 LYS A C 1
ATOM 1301 O O . LYS A 1 170 ? 16.181 -4.148 -8.901 1.00 86.88 170 LYS A O 1
ATOM 1306 N N . TYR A 1 171 ? 14.724 -2.944 -10.124 1.00 81.81 171 TYR A N 1
ATOM 1307 C CA . TYR A 1 171 ? 14.888 -3.665 -11.378 1.00 81.81 171 TYR A CA 1
ATOM 1308 C C . TYR A 1 171 ? 15.229 -2.680 -12.486 1.00 81.81 171 TYR A C 1
ATOM 1310 O O . TYR A 1 171 ? 14.554 -1.664 -12.650 1.00 81.81 171 TYR A O 1
ATOM 1318 N N . ARG A 1 172 ? 16.274 -2.995 -13.252 1.00 76.06 172 ARG A N 1
ATOM 1319 C CA . ARG A 1 172 ? 16.561 -2.289 -14.497 1.00 76.06 172 ARG A CA 1
ATOM 1320 C C . ARG A 1 172 ? 15.608 -2.793 -15.572 1.00 76.06 172 ARG A C 1
ATOM 1322 O O . ARG A 1 172 ? 15.500 -4.009 -15.739 1.00 76.06 172 ARG A O 1
ATOM 1329 N N . SER A 1 173 ? 14.961 -1.884 -16.293 1.00 67.88 173 SER A N 1
ATOM 1330 C CA . SER A 1 173 ? 14.263 -2.240 -17.523 1.00 67.88 173 SER A CA 1
ATOM 1331 C C . SER A 1 173 ? 15.286 -2.766 -18.525 1.00 67.88 173 SER A C 1
ATOM 1333 O O . SER A 1 173 ? 16.279 -2.095 -18.805 1.00 67.88 173 SER A O 1
ATOM 1335 N N . GLU A 1 174 ? 15.091 -3.978 -19.034 1.00 61.69 174 GLU A N 1
ATOM 1336 C CA . GLU A 1 174 ? 15.971 -4.519 -20.071 1.00 61.69 174 GLU A CA 1
ATOM 1337 C C . GLU A 1 174 ? 15.719 -3.761 -21.388 1.00 61.69 174 GLU A C 1
ATOM 1339 O O . GLU A 1 174 ? 14.570 -3.589 -21.790 1.00 61.69 174 GLU A O 1
ATOM 1344 N N . GLY A 1 175 ? 16.788 -3.259 -22.025 1.00 57.34 175 GLY A N 1
ATOM 1345 C CA . GLY A 1 175 ? 16.724 -2.556 -23.317 1.00 57.34 175 GLY A CA 1
ATOM 1346 C C . GLY A 1 175 ? 16.761 -1.018 -23.291 1.00 57.34 175 GLY A C 1
ATOM 1347 O O . GLY A 1 175 ? 16.436 -0.415 -24.309 1.00 57.34 175 GLY A O 1
ATOM 1348 N N . SER A 1 176 ? 17.132 -0.385 -22.168 1.00 46.72 176 SER A N 1
ATOM 1349 C CA . SER A 1 176 ? 17.408 1.066 -22.088 1.00 46.72 176 SER A CA 1
ATOM 1350 C C . SER A 1 176 ? 18.811 1.445 -22.544 1.00 46.72 176 SER A C 1
ATOM 1352 O O . SER A 1 176 ? 19.745 0.773 -22.040 1.00 46.72 176 SER A O 1
#

Radius of gyration: 17.37 Å; chains: 1; bounding box: 31×72×41 Å

Secondary structure (DSSP, 8-state):
---------------TTT-B--SS-EEEEEEEETTTEEEEEEES----TT-HHHHTT--HHHHHH-EEEEEE-SSSSSB-EEEEE-TTGGGT-TT--EEEEEEE-TT--EEEEEEE-SSS--EEEE--BSS--TT-PPPBSS-EEEEE-TTSEEEEEEEETTTTEEEEEEEEPTT-